Protein AF-X1U4V4-F1 (afdb_monomer_lite)

Structure (mmCIF, N/CA/C/O backbone):
data_AF-X1U4V4-F1
#
_entry.id   AF-X1U4V4-F1
#
loop_
_atom_site.group_PDB
_atom_site.id
_atom_site.type_symbol
_atom_site.label_atom_id
_atom_site.label_alt_id
_atom_site.label_comp_id
_atom_site.label_asym_id
_atom_site.label_entity_id
_atom_site.label_seq_id
_atom_site.pdbx_PDB_ins_code
_atom_site.Cartn_x
_atom_site.Cartn_y
_atom_site.Cartn_z
_atom_site.occupancy
_atom_site.B_iso_or_equiv
_atom_site.auth_seq_id
_atom_site.auth_comp_id
_atom_site.auth_asym_id
_atom_site.auth_atom_id
_atom_site.pdbx_PDB_model_num
ATOM 1 N N . MET A 1 1 ? 12.976 -5.701 -17.768 1.00 52.44 1 MET A N 1
ATOM 2 C CA . MET A 1 1 ? 12.152 -4.691 -17.075 1.00 52.44 1 MET A CA 1
ATOM 3 C C . MET A 1 1 ? 11.203 -4.103 -18.108 1.00 52.44 1 MET A C 1
ATOM 5 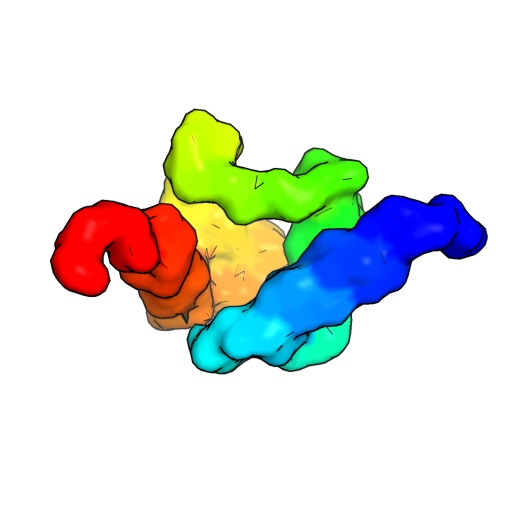O O . MET A 1 1 ? 11.695 -3.492 -19.056 1.00 52.44 1 MET A O 1
ATOM 9 N N . LYS A 1 2 ? 9.899 -4.416 -18.052 1.00 54.41 2 LYS A N 1
ATOM 10 C CA . LYS A 1 2 ? 8.937 -3.812 -18.989 1.00 54.41 2 LYS A CA 1
ATOM 11 C C . LYS A 1 2 ? 8.749 -2.355 -18.565 1.00 54.41 2 LYS A C 1
ATOM 13 O O . LYS A 1 2 ? 8.805 -2.037 -17.385 1.00 54.41 2 LYS A O 1
ATOM 18 N N . ARG A 1 3 ? 8.597 -1.446 -19.529 1.00 56.97 3 ARG A N 1
ATOM 19 C CA . ARG A 1 3 ? 8.520 0.001 -19.252 1.00 56.97 3 ARG A CA 1
ATOM 20 C C . ARG A 1 3 ? 7.299 0.380 -18.398 1.00 56.97 3 ARG A C 1
ATOM 22 O O . ARG A 1 3 ? 7.348 1.392 -17.711 1.00 56.97 3 ARG A O 1
ATOM 29 N N . GLU A 1 4 ? 6.243 -0.435 -18.421 1.00 60.41 4 GLU A N 1
ATOM 30 C CA . GLU A 1 4 ? 5.037 -0.255 -17.602 1.00 60.41 4 GLU A CA 1
ATOM 31 C C . GLU A 1 4 ? 5.270 -0.467 -16.098 1.00 60.41 4 GLU A C 1
ATOM 33 O O . GLU A 1 4 ? 4.685 0.276 -15.311 1.00 60.41 4 GLU A O 1
ATOM 38 N N . ASP A 1 5 ? 6.165 -1.380 -15.691 1.00 66.12 5 ASP A N 1
ATOM 39 C CA . ASP A 1 5 ? 6.479 -1.620 -14.271 1.00 66.12 5 ASP A CA 1
ATOM 40 C C . ASP A 1 5 ? 7.011 -0.341 -13.612 1.00 66.12 5 ASP A C 1
ATOM 42 O O . ASP A 1 5 ? 6.537 0.081 -12.563 1.00 66.12 5 ASP A O 1
ATOM 46 N N . SER A 1 6 ? 7.913 0.368 -14.298 1.00 75.50 6 SER A N 1
ATOM 47 C CA . SER A 1 6 ? 8.557 1.570 -13.758 1.00 75.50 6 SER A CA 1
ATOM 48 C C . SER A 1 6 ? 7.590 2.734 -13.531 1.00 75.50 6 SER A C 1
ATOM 50 O O . SER A 1 6 ? 7.806 3.541 -12.629 1.00 75.50 6 SER A O 1
ATOM 52 N N . LEU A 1 7 ? 6.520 2.835 -14.323 1.00 82.44 7 LEU A N 1
ATOM 53 C CA . LEU A 1 7 ? 5.528 3.900 -14.172 1.00 82.44 7 LEU A CA 1
ATOM 54 C C . LEU A 1 7 ? 4.521 3.562 -13.064 1.00 82.44 7 LEU A C 1
ATOM 56 O O . LEU A 1 7 ? 4.148 4.436 -12.283 1.00 82.44 7 LEU A O 1
ATOM 60 N N . GLN A 1 8 ? 4.140 2.289 -12.941 1.00 83.06 8 GLN A N 1
ATOM 61 C CA . GLN A 1 8 ? 3.295 1.802 -11.848 1.00 83.06 8 GLN A CA 1
ATOM 62 C C . GLN A 1 8 ? 4.020 1.865 -10.498 1.00 83.06 8 GLN A C 1
ATOM 64 O O . GLN A 1 8 ? 3.437 2.320 -9.513 1.00 83.06 8 GLN A O 1
ATOM 69 N N . GLU A 1 9 ? 5.301 1.487 -10.463 1.00 83.31 9 GLU A N 1
ATOM 70 C CA . GLU A 1 9 ? 6.177 1.642 -9.300 1.00 83.31 9 GLU A CA 1
ATOM 71 C C . GLU A 1 9 ? 6.300 3.118 -8.899 1.00 83.31 9 GLU A C 1
ATOM 73 O O . GLU A 1 9 ? 6.160 3.449 -7.722 1.00 83.31 9 GLU A O 1
ATOM 78 N N . TYR A 1 10 ? 6.496 4.018 -9.872 1.00 84.94 10 TYR A N 1
ATOM 79 C CA . TYR A 1 10 ? 6.577 5.458 -9.621 1.00 84.94 10 TYR A CA 1
ATOM 80 C C . TYR A 1 10 ? 5.280 6.009 -9.014 1.00 84.94 10 TYR A C 1
ATOM 82 O O . TYR A 1 10 ? 5.325 6.669 -7.974 1.00 84.94 10 TYR A O 1
ATOM 90 N N . ILE A 1 11 ? 4.125 5.675 -9.598 1.00 85.06 11 ILE A N 1
ATOM 91 C CA . ILE A 1 11 ? 2.809 6.074 -9.079 1.00 85.06 11 ILE A CA 1
ATOM 92 C C . ILE A 1 11 ? 2.610 5.545 -7.653 1.00 85.06 11 ILE A C 1
ATOM 94 O O . ILE A 1 11 ? 2.247 6.313 -6.763 1.00 85.06 11 ILE A O 1
ATOM 98 N N . LEU A 1 12 ? 2.902 4.262 -7.409 1.00 83.69 12 LEU A N 1
ATOM 99 C CA . LEU A 1 12 ? 2.803 3.654 -6.080 1.00 83.69 12 LEU A CA 1
ATOM 100 C C . LEU A 1 12 ? 3.725 4.325 -5.065 1.00 83.69 12 LEU A C 1
ATOM 102 O O . LEU A 1 12 ? 3.303 4.584 -3.942 1.00 83.69 12 LEU A O 1
ATOM 106 N N . SER A 1 13 ? 4.956 4.643 -5.458 1.00 84.75 13 SER A N 1
ATOM 107 C CA . SER A 1 13 ? 5.928 5.305 -4.585 1.00 84.75 13 SER A CA 1
ATOM 108 C C . SER A 1 13 ? 5.532 6.735 -4.190 1.00 84.75 13 SER A C 1
ATOM 110 O O . SER A 1 13 ? 6.055 7.282 -3.220 1.00 84.75 13 SER A O 1
ATOM 112 N N . GLY A 1 14 ? 4.588 7.343 -4.918 1.00 83.56 14 GLY A N 1
ATOM 113 C CA . GLY A 1 14 ? 3.997 8.634 -4.570 1.00 83.56 14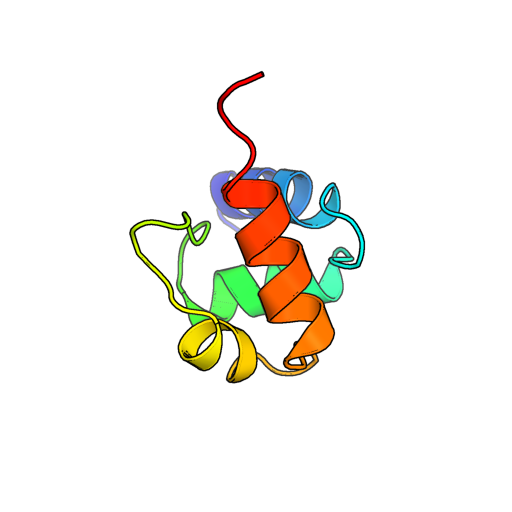 GLY A CA 1
ATOM 114 C C . GLY A 1 14 ? 2.989 8.557 -3.419 1.00 83.56 14 GLY A C 1
ATOM 115 O O . GLY A 1 14 ? 2.629 9.590 -2.849 1.00 83.56 14 GLY A O 1
ATOM 116 N N . PHE A 1 15 ? 2.532 7.358 -3.041 1.00 82.75 15 PHE A N 1
ATOM 117 C CA . PHE A 1 15 ? 1.576 7.203 -1.951 1.00 82.75 15 PHE A CA 1
ATOM 118 C C . PHE A 1 15 ? 2.250 7.291 -0.575 1.00 82.75 15 PHE A C 1
ATOM 120 O O . PHE A 1 15 ? 3.322 6.725 -0.343 1.00 82.75 15 PHE A O 1
ATOM 127 N N . PRO A 1 16 ? 1.600 7.940 0.407 1.00 77.00 16 PRO A N 1
ATOM 128 C CA . PRO A 1 16 ? 2.175 8.132 1.730 1.00 77.00 16 PRO A CA 1
ATOM 129 C C . PRO A 1 16 ? 2.421 6.792 2.436 1.00 77.00 16 PRO A C 1
ATOM 131 O O . PRO A 1 16 ? 1.493 6.088 2.839 1.00 77.00 16 PRO A O 1
ATOM 134 N N . GLY A 1 17 ? 3.698 6.467 2.643 1.00 78.94 17 GLY A N 1
ATOM 135 C CA . GLY A 1 17 ? 4.125 5.219 3.279 1.00 78.94 17 GLY A CA 1
ATOM 136 C C . GLY A 1 17 ? 4.378 4.061 2.310 1.00 78.94 17 GLY A C 1
ATOM 137 O O . GLY A 1 17 ? 4.701 2.967 2.777 1.00 78.94 17 GLY A O 1
ATOM 138 N N . ILE A 1 18 ? 4.296 4.283 0.998 1.00 84.19 18 ILE A N 1
ATOM 139 C CA . ILE A 1 18 ? 4.766 3.348 -0.025 1.00 84.19 18 ILE A CA 1
ATOM 140 C C . ILE A 1 18 ? 6.031 3.947 -0.638 1.00 84.19 18 ILE A C 1
ATOM 142 O O . ILE A 1 18 ? 5.975 4.933 -1.351 1.00 84.19 18 ILE A O 1
ATOM 146 N N . GLY A 1 19 ? 7.191 3.390 -0.298 1.00 84.00 19 GLY A N 1
ATOM 147 C CA . GLY A 1 19 ? 8.448 3.724 -0.969 1.00 84.00 19 GLY A CA 1
ATOM 148 C C . GLY A 1 19 ? 8.663 2.862 -2.219 1.00 84.00 19 GLY A C 1
ATOM 149 O O . GLY A 1 19 ? 7.878 1.941 -2.450 1.00 84.00 19 GLY A O 1
ATOM 150 N N . PRO A 1 20 ? 9.748 3.089 -2.979 1.00 84.12 20 PRO A N 1
ATOM 151 C CA . PRO A 1 20 ? 10.062 2.325 -4.192 1.00 84.12 20 PRO A CA 1
ATOM 152 C C . PRO A 1 20 ? 10.157 0.811 -3.940 1.00 84.12 20 PRO A C 1
ATOM 154 O O . PRO A 1 20 ? 9.588 0.033 -4.693 1.00 84.12 20 PRO A O 1
ATOM 157 N N . GLU A 1 21 ? 10.756 0.388 -2.824 1.00 86.31 21 GLU A N 1
ATOM 158 C CA . GLU A 1 21 ? 10.851 -1.034 -2.450 1.00 86.31 21 GLU A CA 1
ATOM 159 C C . GLU A 1 21 ? 9.470 -1.676 -2.238 1.00 86.31 21 GLU A C 1
ATOM 161 O O . GLU A 1 21 ? 9.195 -2.778 -2.705 1.00 86.31 21 GLU A O 1
ATOM 166 N N . ARG A 1 22 ? 8.559 -0.958 -1.565 1.00 85.50 22 ARG A N 1
ATOM 167 C CA . ARG A 1 22 ? 7.185 -1.432 -1.333 1.00 85.50 22 ARG A CA 1
ATOM 168 C C . ARG A 1 22 ? 6.373 -1.415 -2.620 1.00 85.50 22 ARG A C 1
ATOM 170 O O . ARG A 1 22 ? 5.573 -2.315 -2.834 1.00 85.50 22 ARG A O 1
ATOM 177 N N . ALA A 1 23 ? 6.572 -0.401 -3.456 1.00 86.75 23 ALA A N 1
ATOM 178 C CA . ALA A 1 23 ? 5.941 -0.303 -4.761 1.00 86.75 23 ALA A CA 1
ATOM 179 C C . ALA A 1 23 ? 6.329 -1.496 -5.643 1.00 86.75 23 ALA A C 1
ATOM 181 O O . ALA A 1 23 ? 5.445 -2.163 -6.173 1.00 86.75 23 ALA A O 1
ATOM 182 N N . ARG A 1 24 ? 7.620 -1.837 -5.701 1.00 86.38 24 ARG A N 1
ATOM 183 C CA . ARG A 1 24 ? 8.101 -3.031 -6.398 1.00 86.38 24 ARG A CA 1
ATOM 184 C C . ARG A 1 24 ? 7.489 -4.309 -5.830 1.00 86.38 24 ARG A C 1
ATOM 186 O O . ARG A 1 24 ? 6.916 -5.074 -6.593 1.00 86.38 24 ARG A O 1
ATOM 193 N N . ALA A 1 25 ? 7.525 -4.503 -4.511 1.00 86.44 25 ALA A N 1
ATOM 194 C CA . ALA A 1 25 ? 6.959 -5.698 -3.875 1.00 86.44 25 ALA A CA 1
ATOM 195 C C . ALA A 1 25 ? 5.456 -5.871 -4.170 1.00 86.44 25 ALA A C 1
ATOM 197 O O . ALA A 1 25 ? 4.964 -6.985 -4.344 1.00 86.44 25 ALA A O 1
ATOM 198 N N . ILE A 1 26 ? 4.717 -4.762 -4.258 1.00 84.88 26 ILE A N 1
ATOM 199 C CA . ILE A 1 26 ? 3.314 -4.760 -4.674 1.00 84.88 26 ILE A CA 1
ATOM 200 C C . ILE A 1 26 ? 3.175 -5.237 -6.125 1.00 84.88 26 ILE A C 1
ATOM 202 O O . ILE A 1 26 ? 2.374 -6.134 -6.389 1.00 84.88 26 ILE A O 1
ATOM 206 N N . ILE A 1 27 ? 3.928 -4.648 -7.057 1.00 85.50 27 ILE A N 1
ATOM 207 C CA . ILE A 1 27 ? 3.859 -5.013 -8.479 1.00 85.50 27 ILE A CA 1
ATOM 208 C C . ILE A 1 27 ? 4.307 -6.461 -8.695 1.00 85.50 27 ILE A C 1
ATOM 210 O O . ILE A 1 27 ? 3.667 -7.182 -9.448 1.00 85.50 27 ILE A O 1
ATOM 214 N N . GLU A 1 28 ? 5.321 -6.943 -7.978 1.00 85.00 28 GLU A N 1
ATOM 215 C CA . GLU A 1 28 ? 5.747 -8.346 -8.033 1.00 85.00 28 GLU A CA 1
ATOM 216 C C . GLU A 1 28 ? 4.681 -9.306 -7.484 1.00 85.00 28 GLU A C 1
ATOM 218 O O . GLU A 1 28 ? 4.506 -10.404 -8.012 1.00 85.00 28 GLU A O 1
ATOM 223 N N . CYS A 1 29 ? 3.937 -8.899 -6.451 1.00 83.88 29 CYS A N 1
ATOM 224 C CA . CYS A 1 29 ? 2.903 -9.732 -5.838 1.00 83.88 29 CYS A CA 1
ATOM 225 C C . CYS A 1 29 ? 1.612 -9.792 -6.670 1.00 83.88 29 CYS A C 1
ATOM 227 O O . CYS A 1 29 ? 1.003 -10.856 -6.791 1.00 83.88 29 CYS A O 1
ATOM 229 N N . PHE A 1 30 ? 1.186 -8.663 -7.239 1.00 82.44 30 PHE A N 1
ATOM 230 C CA . PHE A 1 30 ? -0.084 -8.552 -7.968 1.00 82.44 30 PHE A CA 1
ATOM 231 C C . PHE A 1 30 ? 0.075 -8.575 -9.493 1.00 82.44 30 PHE A C 1
ATOM 233 O O . PHE A 1 30 ? -0.916 -8.709 -10.209 1.00 82.44 30 PHE A O 1
ATOM 240 N N . GLY A 1 31 ? 1.297 -8.434 -10.003 1.00 78.44 31 GLY A N 1
ATOM 241 C CA . GLY A 1 31 ? 1.625 -8.336 -11.428 1.00 78.44 31 GLY A CA 1
ATOM 242 C C . GLY A 1 31 ? 1.241 -7.007 -12.088 1.00 78.44 31 GLY A C 1
ATOM 243 O O . GLY A 1 31 ? 1.675 -6.744 -13.205 1.00 78.44 31 GLY A O 1
ATOM 244 N N . ILE A 1 32 ? 0.419 -6.186 -11.428 1.00 77.50 32 ILE A N 1
ATOM 245 C CA . ILE A 1 32 ? -0.083 -4.893 -11.902 1.00 77.50 32 ILE A CA 1
ATOM 246 C C . ILE A 1 32 ? -0.314 -3.941 -10.723 1.00 77.50 32 ILE A C 1
ATOM 248 O O . ILE A 1 32 ? -0.393 -4.371 -9.570 1.00 77.50 32 ILE A O 1
ATOM 252 N N . LEU A 1 33 ? -0.513 -2.654 -11.025 1.00 79.44 33 LEU A N 1
ATOM 253 C CA . LEU A 1 33 ? -0.978 -1.654 -10.065 1.00 79.44 33 LEU A CA 1
ATOM 254 C C . LEU A 1 33 ? -2.289 -2.115 -9.389 1.00 79.44 33 LEU A C 1
ATOM 256 O O . LEU A 1 33 ? -3.318 -2.213 -10.066 1.00 79.44 33 LEU A O 1
ATOM 260 N N . PRO A 1 34 ? -2.300 -2.361 -8.067 1.00 70.81 34 PRO A N 1
ATOM 261 C CA . PRO A 1 34 ? -3.512 -2.756 -7.373 1.00 70.81 34 PRO A CA 1
ATOM 262 C C . PRO A 1 34 ? -4.416 -1.538 -7.212 1.00 70.81 34 PRO A C 1
ATOM 264 O O . PRO A 1 34 ? -4.097 -0.593 -6.487 1.00 70.81 34 PRO A O 1
ATOM 267 N N . LEU A 1 35 ? 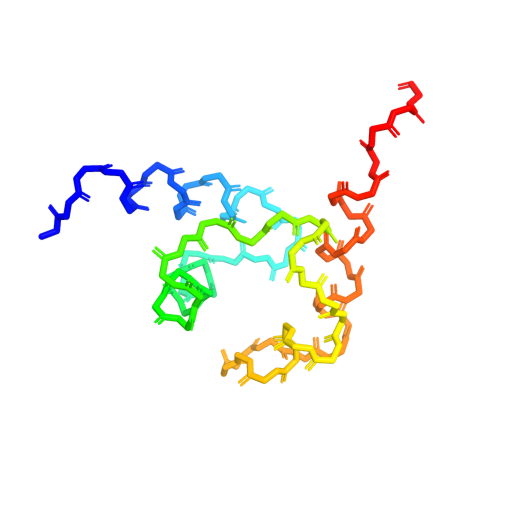-5.555 -1.556 -7.893 1.00 66.75 35 LEU A N 1
ATOM 268 C CA . LEU A 1 35 ? -6.592 -0.549 -7.735 1.00 66.75 35 LEU A CA 1
ATOM 269 C C . LEU A 1 35 ? -7.552 -0.998 -6.629 1.00 66.75 35 LEU A C 1
ATOM 271 O O . LEU A 1 35 ? -7.734 -2.188 -6.389 1.00 66.75 35 LEU A O 1
ATOM 275 N N . ARG A 1 36 ? -8.207 -0.058 -5.942 1.00 65.94 36 ARG A N 1
ATOM 276 C CA . ARG A 1 36 ? -9.070 -0.371 -4.784 1.00 65.94 36 ARG A CA 1
ATOM 277 C C . ARG A 1 36 ? -10.177 -1.395 -5.084 1.00 65.94 36 ARG A C 1
ATOM 279 O O . ARG A 1 36 ? -10.643 -2.069 -4.176 1.00 65.94 36 ARG A O 1
ATOM 286 N N . TRP A 1 37 ? -10.599 -1.512 -6.341 1.00 59.09 37 TRP A N 1
ATOM 287 C CA . TRP A 1 37 ? -11.611 -2.474 -6.780 1.00 59.09 37 TRP A CA 1
ATOM 288 C C . TRP A 1 37 ? -11.069 -3.899 -6.987 1.00 59.09 37 TRP A C 1
ATOM 290 O O . TRP A 1 37 ? -11.865 -4.831 -7.061 1.00 59.09 37 TRP A O 1
ATOM 300 N N . THR A 1 38 ? -9.746 -4.090 -7.047 1.00 66.62 38 THR A N 1
ATOM 301 C CA . THR A 1 38 ? -9.109 -5.405 -7.236 1.00 66.62 38 THR A CA 1
ATOM 302 C C . THR A 1 38 ? -8.495 -5.990 -5.965 1.00 66.62 38 THR A C 1
ATOM 304 O O . THR A 1 38 ? -8.233 -7.190 -5.927 1.00 66.62 38 THR A O 1
ATOM 307 N N . VAL A 1 39 ? -8.286 -5.192 -4.911 1.00 77.44 39 VAL A N 1
ATOM 308 C CA . VAL A 1 39 ? -7.591 -5.626 -3.684 1.00 77.44 39 VAL A CA 1
ATOM 309 C C . VAL A 1 39 ? -8.188 -5.065 -2.400 1.00 77.44 39 VAL A C 1
ATOM 311 O O . VAL A 1 39 ? -8.458 -3.874 -2.273 1.00 77.44 39 VAL A O 1
ATOM 314 N N . A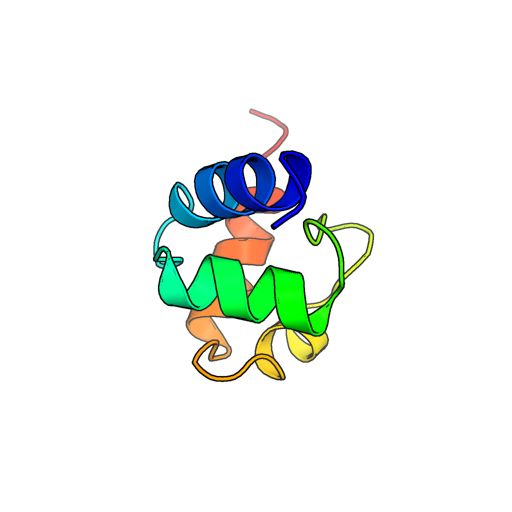SP A 1 40 ? -8.278 -5.945 -1.402 1.00 80.69 40 ASP A N 1
ATOM 315 C CA . ASP A 1 40 ? -8.662 -5.633 -0.025 1.00 80.69 40 ASP A CA 1
ATOM 316 C C . ASP A 1 40 ? -7.435 -5.404 0.884 1.00 80.69 40 ASP A C 1
ATOM 318 O O . ASP A 1 40 ? -6.327 -5.872 0.595 1.00 80.69 40 ASP A O 1
ATOM 322 N N . GLU A 1 41 ? -7.634 -4.751 2.036 1.00 82.31 41 GLU A N 1
ATOM 323 C CA . GLU A 1 41 ? -6.599 -4.549 3.064 1.00 82.31 41 GLU A CA 1
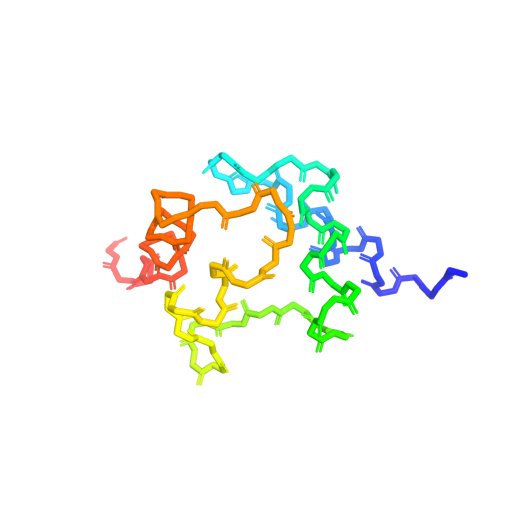ATOM 324 C C . GLU A 1 41 ? -5.891 -5.863 3.432 1.00 82.31 41 GLU A C 1
ATOM 326 O O . GLU A 1 41 ? -4.661 -5.900 3.541 1.00 82.31 41 GLU A O 1
ATOM 331 N N . LYS A 1 42 ? -6.643 -6.965 3.574 1.00 83.06 42 LYS A N 1
ATOM 332 C CA . LYS A 1 42 ? -6.057 -8.275 3.891 1.00 83.06 42 LYS A CA 1
ATOM 333 C C . LYS A 1 42 ? -5.121 -8.771 2.797 1.00 83.06 42 LYS A C 1
ATOM 335 O O . LYS A 1 42 ? -4.109 -9.388 3.120 1.00 83.06 42 LYS A O 1
ATOM 340 N N . GLN A 1 43 ? -5.444 -8.530 1.528 1.00 84.75 43 GLN A N 1
ATOM 341 C CA . GLN A 1 43 ? -4.609 -8.948 0.401 1.00 84.75 43 GLN A CA 1
ATOM 342 C C . GLN A 1 43 ? -3.322 -8.126 0.357 1.00 84.75 43 GLN A C 1
ATOM 344 O O . GLN A 1 43 ? -2.243 -8.704 0.279 1.00 84.75 43 GLN A O 1
ATOM 349 N N . LEU A 1 44 ? -3.425 -6.806 0.524 1.00 83.19 44 LEU A N 1
ATOM 350 C CA . LEU A 1 44 ? -2.262 -5.919 0.606 1.00 83.19 44 LEU A CA 1
ATOM 351 C C . LEU A 1 44 ? -1.352 -6.258 1.790 1.00 83.19 44 LEU A C 1
ATOM 353 O O . LEU A 1 44 ? -0.136 -6.200 1.658 1.00 83.19 44 LEU A O 1
ATOM 357 N N . SER A 1 45 ? -1.921 -6.678 2.924 1.00 85.38 45 SER A N 1
ATOM 358 C CA . SER A 1 45 ? -1.136 -7.076 4.100 1.00 85.38 45 SER A CA 1
ATOM 359 C C . SER A 1 45 ? -0.325 -8.369 3.929 1.00 85.38 45 SER A C 1
ATOM 361 O O . SER A 1 45 ? 0.463 -8.710 4.809 1.00 85.38 45 SER A O 1
ATOM 363 N N . ARG A 1 46 ? -0.528 -9.110 2.828 1.00 85.44 46 ARG A N 1
ATOM 364 C CA . ARG A 1 46 ? 0.290 -10.284 2.477 1.00 85.44 46 ARG A CA 1
ATOM 365 C C . ARG A 1 46 ? 1.591 -9.904 1.778 1.00 85.44 46 ARG A C 1
ATOM 367 O O . ARG A 1 46 ? 2.488 -10.736 1.723 1.00 85.44 46 ARG A O 1
ATOM 374 N N . VAL A 1 47 ? 1.684 -8.686 1.242 1.00 85.25 47 VAL A N 1
ATOM 375 C CA . VAL A 1 47 ? 2.912 -8.194 0.617 1.00 85.25 47 VAL A CA 1
ATOM 376 C C . VAL A 1 47 ? 3.950 -7.966 1.707 1.00 85.25 47 VAL A C 1
ATOM 378 O O . VAL A 1 47 ? 3.689 -7.296 2.711 1.00 85.25 47 VAL A O 1
ATOM 381 N N . GLU A 1 48 ? 5.139 -8.524 1.509 1.00 78.94 48 GLU A N 1
ATOM 382 C CA . GLU A 1 48 ? 6.239 -8.365 2.449 1.00 78.94 48 GLU A CA 1
ATOM 383 C C . GLU A 1 48 ? 6.569 -6.874 2.641 1.00 78.94 48 GLU A C 1
ATOM 385 O O . GLU A 1 48 ? 6.661 -6.096 1.693 1.00 78.94 48 GLU A O 1
ATOM 390 N N . GLY A 1 49 ? 6.667 -6.437 3.898 1.00 81.12 49 GLY A N 1
ATOM 391 C CA . GLY A 1 49 ? 6.887 -5.026 4.228 1.00 81.12 49 GLY A CA 1
ATOM 392 C C . GLY A 1 49 ? 5.635 -4.135 4.200 1.00 81.12 49 GLY A C 1
ATOM 393 O O . GLY A 1 49 ? 5.752 -2.941 4.512 1.00 81.12 49 GLY A O 1
ATOM 394 N N . ILE A 1 50 ? 4.444 -4.680 3.911 1.00 84.56 50 ILE A N 1
ATOM 395 C CA . ILE A 1 50 ? 3.153 -3.980 4.018 1.00 84.56 50 ILE A CA 1
ATOM 396 C C . ILE A 1 50 ? 2.352 -4.527 5.198 1.00 84.56 50 ILE A C 1
ATOM 398 O O . ILE A 1 50 ? 1.677 -5.545 5.130 1.00 84.56 50 ILE A O 1
ATOM 402 N N . GLY A 1 51 ? 2.392 -3.798 6.312 1.00 83.25 51 GLY A N 1
ATOM 403 C CA . GLY A 1 51 ? 1.524 -4.072 7.457 1.00 83.25 51 GLY A CA 1
ATOM 404 C C . GLY A 1 51 ? 0.113 -3.502 7.279 1.00 83.25 51 GLY A C 1
ATOM 405 O O . GLY A 1 51 ? -0.132 -2.664 6.410 1.00 83.25 51 GLY A O 1
ATOM 406 N N . LYS A 1 52 ? -0.800 -3.872 8.189 1.00 82.56 52 LYS A N 1
ATOM 407 C CA . LYS A 1 52 ? -2.196 -3.382 8.222 1.00 82.56 52 LYS A CA 1
ATOM 408 C C . LYS A 1 52 ? -2.310 -1.857 8.141 1.00 82.56 52 LYS A C 1
ATOM 410 O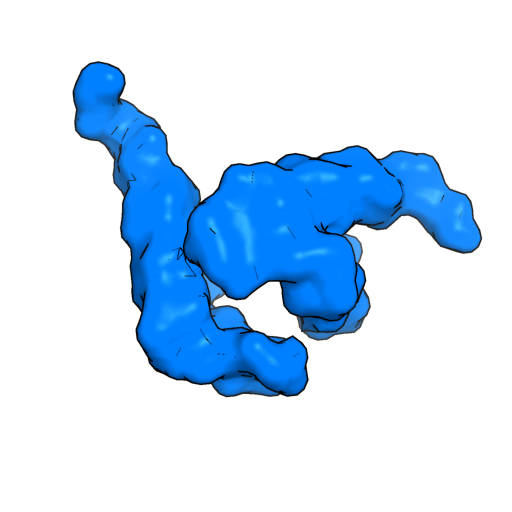 O . LYS A 1 52 ? -3.154 -1.330 7.432 1.00 82.56 52 LYS A O 1
ATOM 415 N N . VAL A 1 53 ? -1.424 -1.128 8.827 1.00 84.00 53 VAL A N 1
ATOM 416 C CA . VAL A 1 53 ? -1.422 0.346 8.817 1.00 84.00 53 VAL A CA 1
ATOM 417 C C . VAL A 1 53 ? -1.123 0.897 7.422 1.00 84.00 53 VAL A C 1
ATOM 419 O O . VAL A 1 53 ? -1.798 1.817 6.967 1.00 84.00 53 VAL A O 1
ATOM 422 N N . THR A 1 54 ? -0.128 0.333 6.736 1.00 84.12 54 THR A N 1
ATOM 423 C CA . THR A 1 54 ? 0.248 0.737 5.376 1.00 84.12 54 THR A CA 1
ATOM 424 C C . THR A 1 54 ? -0.835 0.344 4.376 1.00 84.12 54 THR A C 1
ATOM 426 O O . THR A 1 54 ? -1.237 1.179 3.572 1.00 84.12 54 THR A O 1
ATOM 429 N N . ALA A 1 55 ? -1.369 -0.877 4.479 1.00 84.62 55 ALA A N 1
ATOM 430 C CA . ALA A 1 55 ? -2.476 -1.350 3.650 1.00 84.62 55 ALA A CA 1
ATOM 431 C C . ALA A 1 55 ? -3.707 -0.442 3.785 1.00 84.62 55 ALA A C 1
ATOM 433 O O . ALA A 1 55 ? -4.250 0.020 2.785 1.00 84.62 55 ALA A O 1
ATOM 434 N N . ARG A 1 56 ? -4.093 -0.093 5.018 1.00 84.62 56 ARG A N 1
ATOM 435 C CA . ARG A 1 56 ? -5.216 0.812 5.280 1.00 84.62 56 ARG A CA 1
ATOM 436 C C . ARG A 1 56 ? -4.983 2.206 4.703 1.00 84.62 56 ARG A C 1
ATOM 438 O O . ARG A 1 56 ? -5.887 2.751 4.084 1.00 84.62 56 ARG A O 1
ATOM 445 N N . LYS A 1 57 ? -3.781 2.774 4.859 1.00 82.81 57 LYS A N 1
ATOM 446 C CA . LYS A 1 57 ? -3.429 4.080 4.270 1.00 82.81 57 LYS A CA 1
ATOM 447 C C . LYS A 1 57 ? -3.487 4.059 2.746 1.00 82.81 57 LYS A C 1
ATOM 449 O O . LYS A 1 57 ? -4.017 4.998 2.165 1.00 82.81 57 LYS A O 1
ATOM 454 N N . LEU A 1 58 ? -2.988 2.995 2.119 1.00 80.88 58 LEU A N 1
ATOM 455 C CA . LEU A 1 58 ? -3.036 2.823 0.670 1.00 80.88 58 LEU A CA 1
ATOM 456 C C . LEU A 1 58 ? -4.484 2.713 0.174 1.00 80.88 58 LEU A C 1
ATOM 458 O O . LEU A 1 58 ? -4.873 3.445 -0.729 1.00 80.88 58 LEU A O 1
ATOM 462 N N . ILE A 1 59 ? -5.310 1.888 0.827 1.00 81.56 59 ILE A N 1
ATOM 463 C CA . ILE A 1 59 ? -6.744 1.787 0.525 1.00 81.56 59 ILE A CA 1
ATOM 464 C C . ILE A 1 59 ? -7.440 3.133 0.717 1.00 81.56 59 ILE A C 1
ATOM 466 O O . ILE A 1 59 ? -8.231 3.520 -0.134 1.00 81.56 59 ILE A O 1
ATOM 470 N N . SER A 1 60 ? -7.146 3.867 1.793 1.00 81.25 60 SER A N 1
ATOM 471 C CA . SER A 1 60 ? -7.705 5.203 2.029 1.00 81.25 60 SER A CA 1
ATOM 472 C C . SER A 1 60 ? -7.238 6.242 1.008 1.00 81.25 60 SER A C 1
ATOM 474 O O . SER A 1 60 ? -7.997 7.152 0.696 1.00 81.25 60 SER A O 1
ATOM 476 N N . ALA A 1 61 ? -6.022 6.127 0.478 1.00 78.62 61 ALA A N 1
ATOM 477 C CA . ALA A 1 61 ? -5.527 7.032 -0.551 1.00 78.62 61 ALA A CA 1
ATOM 478 C C . ALA A 1 61 ? -6.148 6.730 -1.923 1.00 78.62 61 ALA A C 1
ATOM 480 O O . ALA A 1 61 ? -6.563 7.653 -2.609 1.00 78.62 61 ALA A O 1
ATOM 481 N N . LEU A 1 62 ? -6.309 5.449 -2.274 1.00 75.19 62 LEU A N 1
ATOM 482 C CA . LEU A 1 62 ? -7.056 5.016 -3.463 1.00 75.19 62 LEU A CA 1
ATOM 483 C C . LEU A 1 62 ? -8.571 5.251 -3.327 1.00 75.19 62 LEU A C 1
ATOM 485 O O . LEU A 1 62 ? -9.293 5.274 -4.315 1.00 75.19 62 LEU A O 1
ATOM 489 N N . ALA A 1 63 ? -9.070 5.369 -2.095 1.00 72.19 63 ALA A N 1
ATOM 490 C CA . ALA A 1 63 ? -10.465 5.669 -1.799 1.00 72.19 63 ALA A CA 1
ATOM 491 C C . ALA A 1 63 ? -10.845 7.119 -2.054 1.00 72.19 63 ALA A C 1
ATOM 493 O O . ALA A 1 63 ? -12.032 7.409 -2.160 1.00 72.19 63 ALA A O 1
ATOM 494 N N . LYS A 1 64 ? -9.857 8.012 -2.064 1.00 58.25 64 LYS A N 1
ATOM 495 C CA . LYS A 1 64 ? -10.067 9.446 -2.144 1.00 58.25 64 LYS A CA 1
ATOM 496 C C . LYS A 1 64 ? -10.110 9.879 -3.610 1.00 58.25 64 LYS A C 1
ATOM 498 O O . LYS A 1 64 ? -9.257 10.629 -4.060 1.00 58.25 64 LYS A O 1
ATOM 503 N N . GLU A 1 65 ? -11.108 9.385 -4.328 1.00 55.09 65 GLU A N 1
ATOM 504 C CA . GLU A 1 65 ? -11.753 10.165 -5.383 1.00 55.09 65 GLU A CA 1
ATOM 505 C C . GLU A 1 65 ? -13.100 10.618 -4.810 1.00 55.09 65 GLU A C 1
ATOM 507 O O . GLU A 1 65 ? -13.717 9.867 -4.055 1.00 55.09 65 GLU A O 1
ATOM 512 N N . GLU A 1 66 ? -13.499 11.851 -5.116 1.00 49.69 66 GLU A N 1
ATOM 513 C CA . GLU A 1 66 ? -14.556 12.655 -4.477 1.00 49.69 66 GLU A CA 1
ATOM 514 C C . GLU A 1 66 ? -14.098 13.462 -3.243 1.00 49.69 66 GLU A C 1
ATOM 516 O O . GLU A 1 66 ? -14.384 13.132 -2.088 1.00 49.69 66 GLU A O 1
ATOM 521 N N . SER A 1 67 ? -13.390 14.569 -3.497 1.00 40.00 67 SER A N 1
ATOM 522 C CA . SER A 1 67 ? -13.863 15.904 -3.090 1.00 40.00 67 SER A CA 1
ATOM 523 C C . SER A 1 67 ? -13.129 17.019 -3.821 1.00 40.00 67 SER A C 1
ATOM 525 O O . SER A 1 67 ? -11.920 16.852 -4.096 1.00 40.00 67 SER A O 1
#

pLDDT: mean 77.55, std 10.71, range [40.0, 86.75]

Secondary structure (DSSP, 8-state):
--HHHHHHHHHHHTSTT--HHHHHHHHHHHSS---TTT--HHHHTTSTT--HHHHHHHHHHHT----

Organism: NCBI:txid412755

InterPro domains:
  IPR003583 Helix-hairpin-helix DNA-binding motif, class 1 [SM00278] (10-29)
  IPR003583 Helix-hairpin-helix DNA-binding motif, class 1 [SM00278] (42-61)
  IPR010994 RuvA domain 2-like [SSF47781] (6-63)
  IPR060101 SAM-like helix-hairpin-helix tandem [PF14520] (12-64)

Foldseek 3Di:
DPPQLVVQLVVQCPFVPQHSVNSNLVCVLPVGNDALVRDDLVSSCVRPPQHSVNSVSVNVVSVPDDD

Radius of gyration: 11.05 Å; chains: 1; bounding box: 27×26×28 Å

Sequence (67 aa):
MKREDSLQEYILSGFPGIGPERARAIIECFGILPLRWTVDEKQLSRVEGIGKVTARKLISALAKEES